Protein AF-A0A519EGW6-F1 (afdb_monomer)

Nearest PDB structures (foldseek):
  8dhu-assembly1_A  TM=3.996E-01  e=8.417E+00  Drosophila melanogaster
  7q4o-assembly1_A  TM=3.448E-01  e=5.625E+00  Homo sapiens
  5v7c-assembly1_B  TM=3.896E-01  e=9.310E+00  Homo sapiens

pLDDT: mean 94.99, std 7.6, range [57.69, 98.81]

Secondary structure (DSSP, 8-state):
--HHHHHHHHHHHH-HHHHHHHHHHHHTSSS--HHHHHHHHHHHHHHHHHTT--GGGTHHHHHHHHHHHHHS-HHHHHIIIIIIITTTTTT--HHHHHHHHHHS-HHHHHHHHHHHSS--

Foldseek 3Di:
DQQLVVVLVVCCVVPVVLLVQLVVQQVVPPDRDSLSSLLSSQVSVLVCLVVLNALVSCLVVLVVLVVCCVVDDPSSVCSCLPRHLCNHPPPPDCVSCVRVLVSGDVVSNVSNCVPVVDDD

Structure (mmCIF, N/CA/C/O backbone):
data_AF-A0A519EGW6-F1
#
_entry.id   AF-A0A519EGW6-F1
#
loop_
_atom_site.group_PDB
_atom_site.id
_atom_site.type_symbol
_atom_site.label_atom_id
_atom_site.label_alt_id
_atom_site.label_comp_id
_atom_site.label_asym_id
_atom_site.label_entity_id
_atom_site.label_seq_id
_atom_site.pdbx_PDB_ins_code
_atom_site.Cartn_x
_atom_site.Cartn_y
_atom_site.Cartn_z
_atom_site.occupancy
_atom_site.B_iso_or_equiv
_atom_site.auth_seq_id
_atom_site.auth_comp_id
_atom_site.auth_asym_id
_atom_site.auth_atom_id
_atom_site.pdbx_PDB_model_num
ATOM 1 N N . MET A 1 1 ? 19.220 -4.457 -13.951 1.00 59.41 1 MET A N 1
ATOM 2 C CA . MET A 1 1 ? 19.051 -4.516 -12.484 1.00 59.41 1 MET A CA 1
ATOM 3 C C . MET A 1 1 ? 17.555 -4.494 -12.265 1.00 59.41 1 MET A C 1
ATOM 5 O O . MET A 1 1 ? 16.927 -3.643 -12.873 1.00 59.41 1 MET A O 1
ATOM 9 N N . ASP A 1 2 ? 17.006 -5.465 -11.542 1.00 87.00 2 ASP A N 1
ATOM 10 C CA . ASP A 1 2 ? 15.557 -5.613 -11.338 1.00 87.00 2 ASP A CA 1
ATOM 11 C C . ASP A 1 2 ? 14.989 -4.356 -10.645 1.00 87.00 2 ASP A C 1
ATOM 13 O O . ASP A 1 2 ? 15.449 -3.976 -9.562 1.00 87.00 2 ASP A O 1
ATOM 17 N N . SER A 1 3 ? 14.058 -3.657 -11.298 1.00 93.06 3 SER A N 1
ATOM 18 C CA . SER A 1 3 ? 13.477 -2.404 -10.803 1.00 93.06 3 SER A CA 1
ATOM 19 C C . SER A 1 3 ? 12.609 -2.636 -9.563 1.00 93.06 3 SER A C 1
ATOM 21 O O . SER A 1 3 ? 12.624 -1.814 -8.640 1.00 93.06 3 SER A O 1
ATOM 23 N N . THR A 1 4 ? 11.969 -3.804 -9.454 1.00 94.00 4 THR A N 1
ATOM 24 C CA . THR A 1 4 ? 11.212 -4.210 -8.260 1.00 94.00 4 THR A CA 1
ATOM 25 C C . THR A 1 4 ? 12.132 -4.453 -7.064 1.00 94.00 4 THR A C 1
ATOM 27 O O . THR A 1 4 ? 11.787 -4.113 -5.930 1.00 94.00 4 THR A O 1
ATOM 30 N N . TYR A 1 5 ? 13.353 -4.942 -7.304 1.00 94.56 5 TYR A N 1
ATOM 31 C CA . TYR A 1 5 ? 14.374 -5.071 -6.264 1.00 94.56 5 TYR A CA 1
ATOM 32 C C . TYR A 1 5 ? 14.830 -3.700 -5.751 1.00 94.56 5 TYR A C 1
ATOM 34 O O . TYR A 1 5 ? 14.980 -3.497 -4.545 1.00 94.56 5 TYR A O 1
ATOM 42 N N . LEU A 1 6 ? 15.024 -2.726 -6.644 1.00 95.44 6 LEU A N 1
ATOM 43 C CA . LEU A 1 6 ? 15.369 -1.360 -6.242 1.00 95.44 6 LEU A CA 1
ATOM 44 C C . LEU A 1 6 ? 14.247 -0.701 -5.436 1.00 95.44 6 LEU A C 1
ATOM 46 O O . LEU A 1 6 ? 14.524 -0.066 -4.414 1.00 95.44 6 LEU A O 1
ATOM 50 N N . LEU A 1 7 ? 12.991 -0.886 -5.851 1.00 97.12 7 LEU A N 1
ATOM 51 C CA . LEU A 1 7 ? 11.832 -0.442 -5.081 1.00 97.12 7 LEU A CA 1
ATOM 52 C C . LEU A 1 7 ? 11.831 -1.078 -3.685 1.00 97.12 7 LEU A C 1
ATOM 54 O O . LEU A 1 7 ? 11.734 -0.364 -2.687 1.00 97.12 7 LEU A O 1
ATOM 58 N N . ASN A 1 8 ? 12.021 -2.397 -3.608 1.00 95.94 8 ASN A N 1
ATOM 59 C CA . ASN A 1 8 ? 12.090 -3.142 -2.353 1.00 95.94 8 ASN A CA 1
ATOM 60 C C . ASN A 1 8 ? 13.150 -2.566 -1.398 1.00 95.94 8 ASN A C 1
ATOM 62 O O . ASN A 1 8 ? 12.855 -2.273 -0.237 1.00 95.94 8 ASN A O 1
ATOM 66 N N . GLN A 1 9 ? 14.366 -2.329 -1.893 1.00 96.56 9 GLN A N 1
ATOM 67 C CA . GLN A 1 9 ? 15.450 -1.754 -1.095 1.00 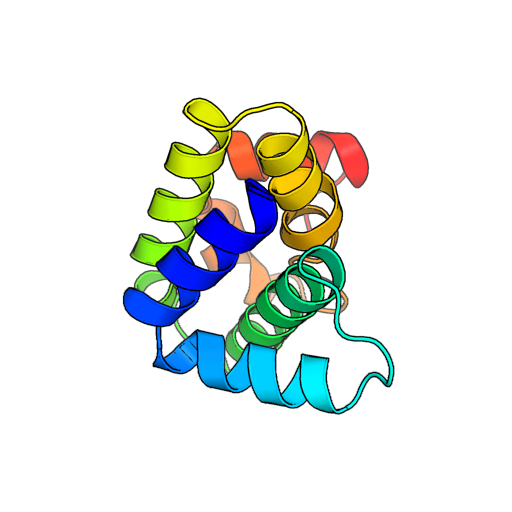96.56 9 GLN A CA 1
ATOM 68 C C . GLN A 1 9 ? 15.134 -0.334 -0.607 1.00 96.56 9 GLN A C 1
ATOM 70 O O . GLN A 1 9 ? 15.425 0.004 0.544 1.00 96.56 9 GLN A O 1
ATOM 75 N N . ARG A 1 10 ? 14.490 0.497 -1.437 1.00 97.94 10 ARG A N 1
ATOM 76 C CA . ARG A 1 10 ? 14.065 1.847 -1.032 1.00 97.94 10 ARG A CA 1
ATOM 77 C C . ARG A 1 10 ? 13.003 1.801 0.063 1.00 97.94 10 ARG A C 1
ATOM 79 O O . ARG A 1 10 ? 13.129 2.542 1.038 1.00 97.94 10 ARG A O 1
ATOM 86 N N . VAL A 1 11 ? 12.008 0.917 -0.048 1.00 98.12 11 VAL A N 1
ATOM 87 C CA . VAL A 1 11 ? 10.977 0.763 0.993 1.00 98.12 11 VAL A CA 1
ATOM 88 C C . VAL A 1 11 ? 11.608 0.306 2.308 1.00 98.12 11 VAL A C 1
ATOM 90 O O . VAL A 1 11 ? 11.346 0.910 3.347 1.00 98.12 11 VAL A O 1
ATOM 93 N N . ARG A 1 12 ? 12.506 -0.687 2.270 1.00 97.44 12 ARG A N 1
ATOM 94 C CA . ARG A 1 12 ? 13.242 -1.158 3.458 1.00 97.44 12 ARG A CA 1
ATOM 95 C C . ARG A 1 12 ? 14.022 -0.042 4.146 1.00 97.44 12 ARG A C 1
ATOM 97 O O . ARG A 1 12 ? 13.987 0.060 5.371 1.00 97.44 12 ARG A O 1
ATOM 104 N N . ALA A 1 13 ? 14.708 0.793 3.368 1.00 98.06 13 ALA A N 1
ATOM 105 C CA . ALA A 1 13 ? 15.515 1.888 3.895 1.00 98.06 13 ALA A CA 1
ATOM 106 C C . ALA A 1 13 ? 14.664 3.013 4.509 1.00 98.06 13 ALA A C 1
ATOM 108 O O . ALA A 1 13 ? 15.019 3.553 5.555 1.00 98.06 13 ALA A O 1
ATOM 109 N N . LEU A 1 14 ? 13.544 3.366 3.872 1.00 98.38 14 LEU A N 1
ATOM 110 C CA . LEU A 1 14 ? 12.697 4.488 4.290 1.00 98.38 14 LEU A CA 1
ATOM 111 C C . LEU A 1 14 ? 11.684 4.109 5.378 1.00 98.38 14 LEU A C 1
ATOM 113 O O . LEU A 1 14 ? 11.331 4.946 6.210 1.00 98.38 14 LEU A O 1
ATOM 117 N N . PHE A 1 15 ? 11.232 2.854 5.396 1.00 98.25 15 PHE A N 1
ATOM 118 C CA . PHE A 1 15 ? 10.156 2.372 6.264 1.00 98.25 15 PHE A CA 1
ATOM 119 C C . PHE A 1 15 ? 10.567 1.094 7.017 1.00 98.25 15 PHE A C 1
ATOM 121 O O . PHE A 1 15 ? 9.898 0.059 6.908 1.00 98.25 15 PHE A O 1
ATOM 128 N N . PRO A 1 16 ? 11.657 1.126 7.810 1.00 97.50 16 PRO A N 1
ATOM 129 C CA . PRO A 1 16 ? 12.252 -0.079 8.391 1.00 97.50 16 PRO A CA 1
ATOM 130 C C . PRO A 1 16 ? 11.316 -0.821 9.354 1.00 97.50 16 PRO A C 1
ATOM 132 O O . PRO A 1 16 ? 11.354 -2.046 9.428 1.00 97.50 16 PRO A O 1
ATOM 135 N N . GLN A 1 17 ? 10.442 -0.106 10.072 1.00 96.25 17 GLN A N 1
ATOM 136 C CA . GLN A 1 17 ? 9.547 -0.713 11.065 1.00 96.25 17 GLN A CA 1
ATOM 137 C C . GLN A 1 17 ? 8.523 -1.663 10.427 1.00 96.25 17 GLN A C 1
ATOM 139 O O . GLN A 1 17 ? 8.424 -2.821 10.830 1.00 96.25 17 GLN A O 1
ATOM 144 N N . ILE A 1 18 ? 7.794 -1.200 9.406 1.00 97.62 18 ILE A N 1
ATOM 145 C CA . ILE A 1 18 ? 6.812 -2.033 8.697 1.00 97.62 18 ILE A CA 1
ATOM 146 C C . ILE A 1 18 ? 7.498 -3.054 7.782 1.00 97.62 18 ILE A C 1
ATOM 148 O O . ILE A 1 18 ? 7.037 -4.189 7.669 1.00 97.62 18 ILE A O 1
ATOM 152 N N . SER A 1 19 ? 8.663 -2.703 7.226 1.00 97.44 19 SER A N 1
ATOM 153 C CA . SER A 1 19 ? 9.485 -3.623 6.432 1.00 97.44 19 SER A CA 1
ATOM 154 C C . SER A 1 19 ? 9.935 -4.833 7.245 1.00 97.44 19 SER A C 1
ATOM 156 O O . SER A 1 19 ? 9.877 -5.950 6.747 1.00 97.44 19 SER A O 1
ATOM 158 N N . ALA A 1 20 ? 10.279 -4.654 8.524 1.00 96.19 20 ALA A N 1
ATOM 159 C CA . ALA A 1 20 ? 10.602 -5.775 9.403 1.00 96.19 20 ALA A CA 1
ATOM 160 C C . ALA A 1 20 ? 9.410 -6.732 9.603 1.00 96.19 20 ALA A C 1
ATOM 162 O O . ALA A 1 20 ? 9.605 -7.931 9.804 1.00 96.19 20 ALA A O 1
ATOM 163 N N . SER A 1 21 ? 8.172 -6.230 9.565 1.00 95.50 21 SER A N 1
ATOM 164 C CA . SER A 1 21 ? 6.969 -7.073 9.599 1.00 95.50 21 SER A CA 1
ATOM 165 C C . SER A 1 21 ? 6.767 -7.829 8.287 1.00 95.50 21 SER A C 1
ATOM 167 O O . SER A 1 21 ? 6.515 -9.035 8.330 1.00 95.50 21 SER A O 1
ATOM 169 N N . ALA A 1 22 ? 6.959 -7.162 7.146 1.00 95.50 22 ALA A N 1
ATOM 170 C CA . ALA A 1 22 ? 6.938 -7.799 5.829 1.00 95.50 22 ALA A CA 1
ATOM 171 C C . ALA A 1 22 ? 8.023 -8.884 5.704 1.00 95.50 22 ALA A C 1
ATOM 173 O O . ALA A 1 22 ? 7.750 -9.984 5.236 1.00 95.50 22 ALA A O 1
ATOM 174 N N . ASP A 1 23 ? 9.226 -8.628 6.225 1.00 93.38 23 ASP A N 1
ATOM 175 C CA . ASP A 1 23 ? 10.345 -9.575 6.243 1.00 93.38 23 ASP A CA 1
ATOM 176 C C . ASP A 1 23 ? 10.025 -10.861 6.988 1.00 93.38 23 ASP A C 1
ATOM 178 O O . ASP A 1 23 ? 10.328 -11.948 6.503 1.00 93.38 23 ASP A O 1
ATOM 182 N N . ARG A 1 24 ? 9.387 -10.760 8.159 1.00 90.94 24 ARG A N 1
ATOM 183 C CA . ARG A 1 24 ? 8.982 -11.946 8.925 1.00 90.94 24 ARG A CA 1
ATOM 184 C C . ARG A 1 24 ? 7.965 -12.792 8.161 1.00 90.94 24 ARG A C 1
ATOM 186 O O . ARG A 1 24 ? 8.066 -14.013 8.197 1.00 90.94 24 ARG A O 1
ATOM 193 N N . CYS A 1 25 ? 7.022 -12.152 7.470 1.00 88.44 25 CYS A N 1
ATOM 194 C CA . CYS A 1 25 ? 6.070 -12.840 6.599 1.00 88.44 25 CYS A CA 1
ATOM 195 C C . CYS A 1 25 ? 6.776 -13.498 5.404 1.00 88.44 25 CYS A C 1
ATOM 197 O O . CYS A 1 25 ? 6.549 -14.674 5.131 1.00 88.44 25 CYS A O 1
ATOM 199 N N . ASN A 1 26 ? 7.671 -12.773 4.729 1.00 83.88 26 ASN A N 1
ATOM 200 C CA . ASN A 1 26 ? 8.319 -13.247 3.510 1.00 83.88 26 ASN A CA 1
ATOM 201 C C . ASN A 1 26 ? 9.307 -14.385 3.790 1.00 83.88 26 ASN A C 1
ATOM 203 O O . ASN A 1 26 ? 9.299 -15.378 3.079 1.00 83.88 26 ASN A O 1
ATOM 207 N N . ASN A 1 27 ? 10.095 -14.296 4.868 1.00 80.44 27 ASN A N 1
ATOM 208 C CA .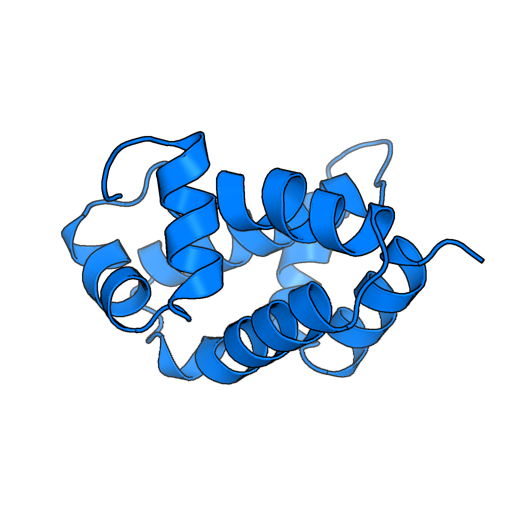 ASN A 1 27 ? 11.043 -15.344 5.270 1.00 80.44 27 ASN A CA 1
ATOM 209 C C . ASN A 1 27 ? 10.358 -16.654 5.688 1.00 80.44 27 ASN A C 1
ATOM 211 O O . ASN A 1 27 ? 10.993 -17.707 5.689 1.00 80.44 27 ASN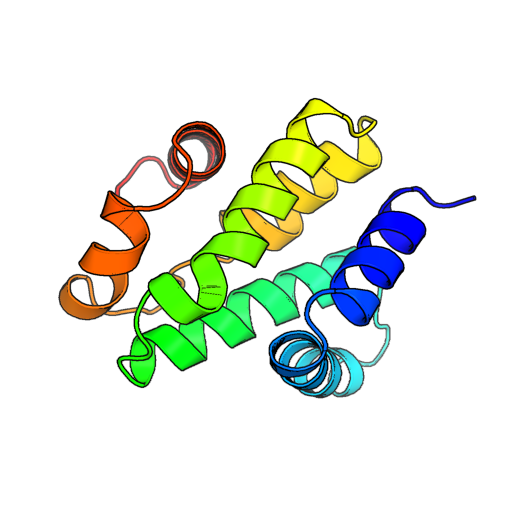 A O 1
ATOM 215 N N . ALA A 1 28 ? 9.077 -16.604 6.063 1.00 74.81 28 ALA A N 1
ATOM 216 C CA . ALA A 1 28 ? 8.290 -17.805 6.321 1.00 74.81 28 ALA A CA 1
ATOM 217 C C . ALA A 1 28 ? 7.871 -18.522 5.022 1.00 74.81 28 ALA A C 1
ATOM 219 O O . ALA A 1 28 ? 7.503 -19.696 5.069 1.00 74.8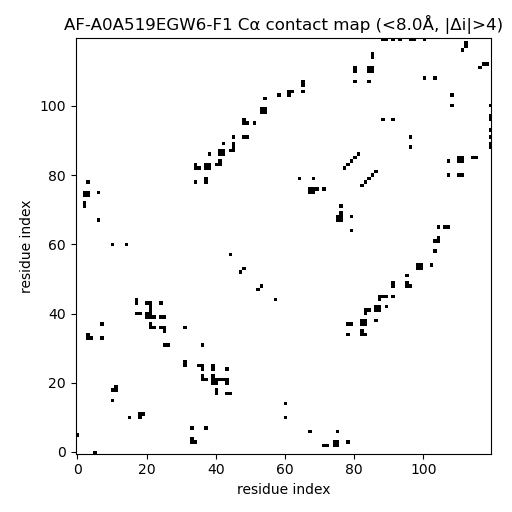1 28 ALA A O 1
ATOM 220 N N . LYS A 1 29 ? 7.939 -17.845 3.869 1.00 74.75 29 LYS A N 1
ATOM 221 C CA . LYS A 1 29 ? 7.651 -18.406 2.548 1.00 74.75 29 LYS A CA 1
ATOM 222 C C . LYS A 1 29 ? 8.981 -18.808 1.881 1.00 74.75 29 LYS A C 1
ATOM 224 O O . LYS A 1 29 ? 9.923 -18.028 1.828 1.00 74.75 29 LYS A O 1
ATOM 229 N N . TRP A 1 30 ? 9.086 -20.051 1.408 1.00 57.69 30 TRP A N 1
ATOM 230 C CA . TRP A 1 30 ? 10.362 -20.695 1.040 1.00 57.69 30 TRP A CA 1
ATOM 231 C C . TRP A 1 30 ? 11.132 -20.086 -0.152 1.00 57.69 30 TRP A C 1
ATOM 233 O O . TRP A 1 30 ? 12.305 -20.409 -0.314 1.00 57.69 30 TRP A O 1
ATOM 243 N N . GLU A 1 31 ? 10.540 -19.186 -0.943 1.00 60.72 31 GLU A N 1
ATOM 244 C CA . GLU A 1 31 ? 11.180 -18.573 -2.121 1.00 60.72 31 GLU A CA 1
ATOM 245 C C . GLU A 1 31 ? 10.766 -17.096 -2.263 1.00 60.72 31 GLU A C 1
ATOM 247 O O . GLU A 1 31 ? 9.986 -16.721 -3.136 1.00 60.72 31 GLU A O 1
ATOM 252 N N . GLY A 1 32 ? 11.237 -16.246 -1.346 1.00 65.50 32 GLY A N 1
ATOM 253 C CA . GLY A 1 32 ? 10.853 -14.834 -1.269 1.00 65.50 32 GLY A CA 1
ATOM 254 C C . GLY A 1 32 ? 11.267 -14.002 -2.487 1.00 65.50 32 GLY A C 1
ATOM 255 O O . GLY A 1 32 ? 12.367 -13.454 -2.510 1.00 65.50 32 GLY A O 1
ATOM 256 N N . THR A 1 33 ? 10.373 -13.858 -3.465 1.00 84.94 33 THR A N 1
ATOM 257 C CA . THR A 1 33 ? 10.497 -12.875 -4.554 1.00 84.94 33 THR A CA 1
ATOM 258 C C . THR A 1 33 ? 10.164 -11.462 -4.058 1.00 84.94 33 THR A C 1
ATOM 260 O O . THR A 1 33 ? 9.579 -11.288 -2.985 1.00 84.94 33 THR A O 1
ATOM 263 N N . ASN A 1 34 ? 10.512 -10.426 -4.832 1.00 88.00 34 ASN A N 1
ATOM 264 C CA . ASN A 1 34 ? 10.125 -9.051 -4.491 1.00 88.00 34 ASN A CA 1
ATOM 265 C C . ASN A 1 34 ? 8.600 -8.900 -4.458 1.00 88.00 34 ASN A C 1
ATOM 267 O O . ASN A 1 34 ? 8.078 -8.343 -3.497 1.00 88.00 34 ASN A O 1
ATOM 271 N N . SER A 1 35 ? 7.889 -9.463 -5.440 1.00 91.31 35 SER A N 1
ATOM 272 C CA . SER A 1 35 ? 6.421 -9.511 -5.467 1.00 91.31 35 SER A CA 1
ATOM 273 C C . SER A 1 35 ? 5.855 -10.111 -4.181 1.00 91.31 35 SER A C 1
ATOM 275 O O . SER A 1 35 ? 5.053 -9.479 -3.497 1.00 91.31 35 SER A O 1
ATOM 277 N N . LEU A 1 36 ? 6.372 -11.271 -3.761 1.00 93.06 36 LEU A N 1
ATOM 278 C CA . LEU A 1 36 ? 5.921 -11.930 -2.536 1.00 93.06 36 LEU A CA 1
ATOM 279 C C . LEU A 1 36 ? 6.161 -11.079 -1.284 1.00 93.06 36 LEU A C 1
ATOM 281 O O . LEU A 1 36 ? 5.359 -11.077 -0.346 1.00 93.06 36 LEU A O 1
ATOM 285 N N . TRP A 1 37 ? 7.259 -10.328 -1.274 1.00 95.88 37 TRP A N 1
ATOM 286 C CA . TRP A 1 37 ? 7.541 -9.391 -0.202 1.00 95.88 37 TRP A CA 1
ATOM 287 C C . TRP A 1 37 ? 6.540 -8.228 -0.168 1.00 95.88 37 TRP A C 1
ATOM 289 O O . TRP A 1 37 ? 6.133 -7.824 0.922 1.00 95.88 37 TRP A O 1
ATOM 299 N N . PHE A 1 38 ? 6.103 -7.706 -1.318 1.00 97.50 38 PHE A N 1
ATOM 300 C CA . PHE A 1 38 ? 5.085 -6.650 -1.381 1.00 97.50 38 PHE A CA 1
ATOM 301 C C . PHE A 1 38 ? 3.698 -7.137 -0.945 1.00 97.50 38 PHE A C 1
ATOM 303 O O . PHE A 1 38 ? 3.008 -6.403 -0.234 1.00 97.50 38 PHE A O 1
ATOM 310 N N . GLU A 1 39 ? 3.343 -8.394 -1.222 1.00 96.56 39 GLU A N 1
ATOM 311 C CA . GLU A 1 39 ? 2.148 -9.012 -0.623 1.00 96.56 39 GLU A CA 1
ATOM 312 C C . GLU A 1 39 ? 2.267 -9.044 0.903 1.00 96.56 39 GLU A C 1
ATOM 314 O O . GLU A 1 39 ? 1.350 -8.669 1.634 1.00 96.56 39 GLU A O 1
ATOM 319 N N . CYS A 1 40 ? 3.431 -9.455 1.408 1.00 96.75 40 CYS A N 1
ATOM 320 C CA . CYS A 1 40 ? 3.713 -9.467 2.837 1.00 96.75 40 CYS A CA 1
ATOM 321 C C . CYS A 1 40 ? 3.696 -8.062 3.459 1.00 96.75 40 CYS A C 1
ATOM 323 O O . CYS A 1 40 ? 3.303 -7.912 4.618 1.00 96.75 40 CYS A O 1
ATOM 325 N N . LEU A 1 41 ? 4.078 -7.025 2.709 1.00 98.25 41 LEU A N 1
ATOM 326 C CA . LEU A 1 41 ? 3.943 -5.636 3.136 1.00 98.25 41 LEU A CA 1
ATOM 327 C C . LEU A 1 41 ? 2.469 -5.239 3.265 1.00 98.25 41 LEU A C 1
ATOM 329 O O . LEU A 1 41 ? 2.090 -4.686 4.298 1.00 98.25 41 LEU A O 1
ATOM 333 N N . ALA A 1 42 ? 1.631 -5.566 2.279 1.00 98.38 42 ALA A N 1
ATOM 334 C CA . ALA A 1 42 ? 0.190 -5.329 2.355 1.00 98.38 42 ALA A CA 1
ATOM 335 C C . ALA A 1 42 ? -0.435 -6.062 3.554 1.00 98.38 42 ALA A C 1
ATOM 337 O O . ALA A 1 42 ? -1.167 -5.462 4.342 1.00 98.38 42 ALA A O 1
ATOM 338 N N . GLN A 1 43 ? -0.057 -7.323 3.781 1.00 97.56 43 GLN A N 1
ATOM 339 C CA . GLN A 1 43 ? -0.501 -8.104 4.940 1.00 97.56 43 GLN A CA 1
ATOM 340 C C . GLN A 1 43 ? -0.059 -7.496 6.276 1.00 97.56 43 GLN A C 1
ATOM 342 O O . GLN A 1 43 ? -0.822 -7.511 7.244 1.00 97.56 43 GLN A O 1
ATOM 347 N N . ALA A 1 44 ? 1.153 -6.942 6.346 1.00 97.81 44 ALA A N 1
ATOM 348 C CA . ALA A 1 44 ? 1.625 -6.259 7.543 1.00 97.81 44 ALA A CA 1
ATOM 349 C C . ALA A 1 44 ? 0.767 -5.023 7.859 1.00 97.81 44 ALA A C 1
ATOM 351 O O . ALA A 1 44 ? 0.375 -4.840 9.011 1.00 97.81 44 ALA A O 1
ATOM 352 N N . ILE A 1 45 ? 0.409 -4.230 6.843 1.00 98.38 45 ILE A N 1
ATOM 353 C CA . ILE A 1 45 ? -0.489 -3.078 7.013 1.00 98.38 45 ILE A CA 1
ATOM 354 C C . ILE A 1 45 ? -1.894 -3.550 7.406 1.00 98.38 45 ILE A C 1
ATOM 356 O O . ILE A 1 45 ? -2.474 -3.006 8.340 1.00 98.38 45 ILE A O 1
ATOM 360 N N . ASN A 1 46 ? -2.428 -4.596 6.770 1.00 98.31 46 ASN A N 1
ATOM 361 C CA . ASN A 1 46 ? -3.726 -5.180 7.127 1.00 98.31 46 ASN A CA 1
ATOM 362 C C . ASN A 1 46 ? -3.759 -5.596 8.608 1.00 98.31 46 ASN A C 1
ATOM 364 O O . ASN A 1 46 ? -4.707 -5.280 9.327 1.00 98.31 46 ASN A O 1
ATOM 368 N N . ALA A 1 47 ? -2.696 -6.235 9.104 1.00 97.25 47 ALA A N 1
ATOM 369 C CA . ALA A 1 47 ? -2.579 -6.596 10.515 1.00 97.25 47 ALA A CA 1
ATOM 370 C C . ALA A 1 47 ? -2.552 -5.367 11.443 1.00 97.25 47 ALA A C 1
ATOM 372 O O . ALA A 1 47 ? -3.091 -5.421 12.549 1.00 97.25 47 ALA A O 1
ATOM 373 N N . ASP A 1 48 ? -1.957 -4.262 11.002 1.00 97.75 48 ASP A N 1
ATOM 374 C CA . ASP A 1 48 ? -1.954 -2.999 11.740 1.00 97.75 48 ASP A CA 1
ATOM 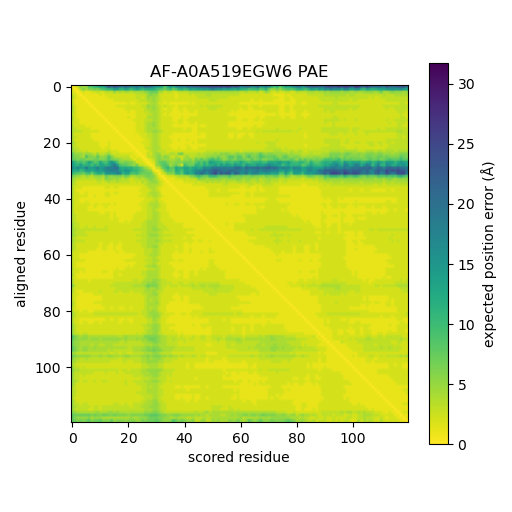375 C C . ASP A 1 48 ? -3.337 -2.325 11.729 1.00 97.75 48 ASP A C 1
ATOM 377 O O . ASP A 1 48 ? -3.771 -1.826 12.770 1.00 97.75 48 ASP A O 1
ATOM 381 N N . MET A 1 49 ? -4.107 -2.432 10.639 1.00 98.00 49 MET A N 1
ATOM 382 C CA . MET A 1 49 ? -5.522 -2.025 10.618 1.00 98.00 49 MET A CA 1
ATOM 383 C C . MET A 1 49 ? -6.350 -2.822 11.635 1.00 98.00 49 MET A C 1
ATOM 385 O O . MET A 1 49 ? -7.143 -2.242 12.374 1.00 98.00 49 MET A O 1
ATOM 389 N N . VAL A 1 50 ? -6.142 -4.144 11.743 1.00 97.38 50 VAL A N 1
ATOM 390 C CA . VAL A 1 50 ? -6.811 -4.976 12.769 1.00 97.38 50 VAL A CA 1
ATOM 391 C C . VAL A 1 50 ? -6.501 -4.484 14.184 1.00 97.38 50 VAL A C 1
ATOM 393 O O . VAL A 1 50 ? -7.357 -4.584 15.063 1.00 97.38 50 VAL A O 1
ATOM 396 N N . ARG A 1 51 ? -5.307 -3.933 14.413 1.00 97.12 51 ARG A N 1
ATOM 397 C CA . ARG A 1 51 ? -4.864 -3.389 15.707 1.00 97.12 51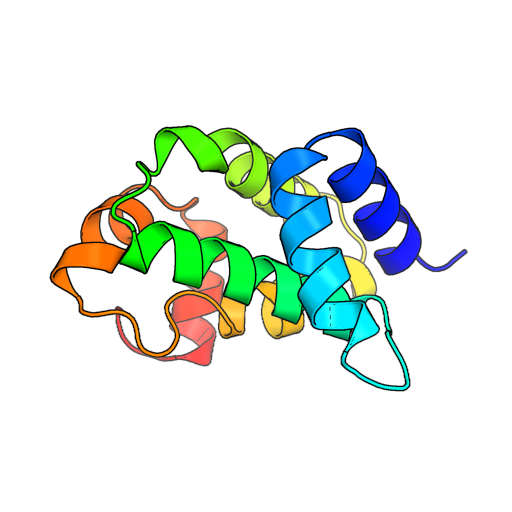 ARG A CA 1
ATOM 398 C C . ARG A 1 51 ? -5.236 -1.919 15.917 1.00 97.12 51 ARG A C 1
ATOM 400 O O . ARG A 1 51 ? -4.753 -1.318 16.871 1.00 97.12 51 ARG A O 1
ATOM 407 N N . ASP A 1 52 ? -6.064 -1.351 15.041 1.00 97.19 52 ASP A N 1
ATOM 408 C CA . ASP A 1 52 ? -6.490 0.050 15.081 1.00 97.19 52 ASP A CA 1
ATOM 409 C C . ASP A 1 52 ? -5.306 1.041 15.018 1.00 97.19 52 ASP A C 1
ATOM 411 O O . ASP A 1 52 ? -5.372 2.158 15.538 1.00 97.19 52 ASP A O 1
ATOM 415 N N . VAL A 1 53 ? -4.206 0.651 14.356 1.00 98.06 53 VAL A N 1
ATOM 416 C CA . VAL A 1 53 ? -3.087 1.561 14.075 1.00 98.06 53 VAL A CA 1
ATOM 417 C C . VAL A 1 53 ? -3.584 2.652 13.123 1.00 98.06 53 VAL A C 1
ATOM 419 O O . VAL A 1 53 ? -4.140 2.331 12.069 1.00 98.06 53 VAL A O 1
ATOM 422 N N . PRO A 1 54 ? -3.389 3.945 13.434 1.00 97.75 54 PRO A N 1
ATOM 423 C CA . PRO A 1 54 ? -3.939 5.023 12.624 1.00 97.75 54 PRO A CA 1
ATOM 424 C C . PRO A 1 54 ? -3.253 5.120 11.256 1.00 97.75 54 PRO A C 1
ATOM 426 O O . PRO A 1 54 ? -2.037 4.964 11.147 1.00 97.75 54 PRO A O 1
ATOM 429 N N . TYR A 1 55 ? -4.016 5.502 10.224 1.00 98.00 55 TYR A N 1
ATOM 430 C CA . TYR A 1 55 ? -3.500 5.717 8.863 1.00 98.00 55 TYR A CA 1
ATOM 431 C C . TYR A 1 55 ? -2.277 6.645 8.819 1.00 98.00 55 TYR A C 1
ATOM 433 O O . TYR A 1 55 ? -1.372 6.449 8.012 1.00 98.00 55 TYR A O 1
ATOM 441 N N . SER A 1 56 ? -2.204 7.640 9.712 1.00 98.06 56 SER A N 1
ATOM 442 C CA . SER A 1 56 ? -1.061 8.558 9.805 1.00 98.06 56 SER A CA 1
ATOM 443 C C . SER A 1 56 ? 0.286 7.847 9.975 1.00 98.06 56 SER A C 1
ATOM 445 O O . SER A 1 56 ? 1.296 8.395 9.544 1.00 98.06 56 SER A O 1
ATOM 447 N N . THR A 1 57 ? 0.308 6.639 10.546 1.00 98.19 57 THR A N 1
ATOM 448 C CA . THR A 1 57 ? 1.515 5.807 10.676 1.00 98.19 57 THR A CA 1
ATOM 449 C C . THR A 1 57 ? 2.040 5.332 9.319 1.00 98.19 57 THR A C 1
ATOM 451 O O . THR A 1 57 ? 3.251 5.267 9.123 1.00 98.19 57 THR A O 1
ATOM 454 N N . HIS A 1 58 ? 1.150 5.049 8.361 1.00 98.50 58 HIS A N 1
ATOM 455 C CA . HIS A 1 58 ? 1.507 4.513 7.039 1.00 98.50 58 HIS A CA 1
ATOM 456 C C . HIS A 1 58 ? 1.341 5.524 5.903 1.00 98.50 58 HIS A C 1
ATOM 458 O O . HIS A 1 58 ? 1.718 5.223 4.775 1.00 98.50 58 HIS A O 1
ATOM 464 N N . ARG A 1 59 ? 0.829 6.732 6.178 1.00 98.44 59 ARG A N 1
ATOM 465 C CA . ARG A 1 59 ? 0.585 7.773 5.166 1.00 98.44 59 ARG A CA 1
ATOM 466 C C . ARG A 1 59 ? 1.780 7.972 4.231 1.00 98.44 59 ARG A C 1
ATOM 468 O O . ARG A 1 59 ? 1.619 7.882 3.023 1.00 98.44 59 ARG A O 1
ATOM 475 N N . ARG A 1 60 ? 2.980 8.165 4.792 1.00 98.56 60 ARG A N 1
ATOM 476 C CA . ARG A 1 60 ? 4.199 8.399 3.998 1.00 98.56 60 ARG A CA 1
ATOM 477 C C . ARG A 1 60 ? 4.597 7.204 3.131 1.00 98.56 60 ARG A C 1
ATOM 479 O O . ARG A 1 60 ? 5.207 7.403 2.090 1.00 98.56 60 ARG A O 1
ATOM 486 N N . LEU A 1 61 ? 4.277 5.979 3.557 1.00 98.69 61 LEU A N 1
ATOM 487 C CA . LEU A 1 61 ? 4.492 4.787 2.738 1.00 98.69 61 LEU A CA 1
ATOM 488 C C . LEU A 1 61 ? 3.521 4.780 1.555 1.00 98.69 61 LEU A C 1
ATOM 490 O O . LEU A 1 61 ? 3.954 4.560 0.435 1.00 98.69 61 LEU A O 1
ATOM 494 N N . PHE A 1 62 ? 2.235 5.057 1.779 1.00 98.81 62 PHE A N 1
ATOM 495 C CA . PHE A 1 62 ? 1.262 5.122 0.687 1.00 98.81 62 PHE A CA 1
ATOM 496 C C . PHE A 1 62 ? 1.566 6.246 -0.309 1.00 98.81 62 PHE A C 1
ATOM 498 O O . PHE A 1 62 ? 1.484 6.010 -1.508 1.00 98.81 62 PHE A O 1
ATOM 505 N N . GLU A 1 63 ? 1.969 7.426 0.167 1.00 98.75 63 GLU A N 1
ATOM 506 C CA . GLU A 1 63 ? 2.442 8.529 -0.687 1.00 98.75 63 GLU A CA 1
ATOM 507 C C . GLU A 1 63 ? 3.658 8.097 -1.521 1.00 98.75 63 GLU A C 1
ATOM 509 O O . GLU A 1 63 ? 3.666 8.271 -2.734 1.00 98.75 63 GLU A O 1
ATOM 514 N N . PHE A 1 64 ? 4.638 7.435 -0.898 1.00 98.81 64 PHE A N 1
ATOM 515 C CA . PHE A 1 64 ? 5.799 6.899 -1.608 1.00 98.81 64 PHE A CA 1
ATOM 516 C C . PHE A 1 64 ? 5.419 5.856 -2.669 1.00 98.81 64 PHE A C 1
ATOM 518 O O . PHE A 1 64 ? 5.989 5.859 -3.756 1.00 98.81 64 PHE A O 1
ATOM 525 N N . MET A 1 65 ? 4.477 4.956 -2.373 1.00 98.69 65 MET A N 1
ATOM 526 C CA . MET A 1 65 ? 4.028 3.940 -3.332 1.00 98.69 65 MET A CA 1
ATOM 527 C C . MET A 1 65 ? 3.247 4.566 -4.497 1.00 98.69 65 MET A C 1
ATOM 529 O O . MET A 1 65 ? 3.400 4.121 -5.630 1.00 98.69 65 MET A O 1
ATOM 533 N N . ASP A 1 66 ? 2.454 5.613 -4.247 1.00 98.69 66 ASP A N 1
ATOM 534 C CA . ASP A 1 66 ? 1.763 6.371 -5.301 1.00 98.69 66 ASP A CA 1
ATOM 535 C C . ASP A 1 66 ? 2.761 7.068 -6.239 1.00 98.69 66 ASP A C 1
ATOM 537 O O . ASP A 1 66 ? 2.659 6.947 -7.460 1.00 98.69 66 ASP A O 1
ATOM 541 N N . GLU A 1 67 ? 3.781 7.726 -5.680 1.00 98.62 67 GLU A N 1
ATOM 542 C CA . GLU A 1 67 ? 4.870 8.335 -6.455 1.00 98.62 67 GLU A CA 1
ATOM 543 C C . GLU A 1 67 ? 5.660 7.280 -7.243 1.00 98.62 67 GLU A C 1
ATOM 545 O O . GLU A 1 67 ? 5.880 7.434 -8.445 1.00 98.62 67 GLU A O 1
ATOM 550 N N . ALA A 1 68 ? 6.023 6.166 -6.601 1.00 98.44 68 ALA A N 1
ATOM 551 C CA . ALA A 1 68 ? 6.751 5.074 -7.242 1.00 98.44 68 ALA A CA 1
ATOM 552 C C . ALA A 1 68 ? 5.964 4.433 -8.393 1.00 98.44 68 ALA A C 1
ATOM 554 O O . ALA A 1 68 ? 6.566 4.045 -9.390 1.00 98.44 68 ALA A O 1
ATOM 555 N N . TYR A 1 69 ? 4.635 4.355 -8.295 1.00 98.50 69 TYR A N 1
ATOM 556 C CA . TYR A 1 69 ? 3.788 3.883 -9.390 1.00 98.50 69 TYR A CA 1
ATOM 557 C C . TYR A 1 69 ? 3.817 4.839 -10.592 1.00 98.50 69 TYR A C 1
ATOM 559 O O . TYR A 1 69 ? 3.822 4.402 -11.743 1.00 98.50 69 TYR A O 1
ATOM 567 N N . VAL A 1 70 ? 3.843 6.152 -10.347 1.00 98.06 70 VAL A N 1
ATOM 568 C CA . VAL A 1 70 ? 3.897 7.162 -11.417 1.00 98.06 70 VAL A CA 1
ATOM 569 C C . VAL A 1 70 ? 5.261 7.174 -12.111 1.00 98.06 70 VAL A C 1
ATOM 571 O O . VAL A 1 70 ? 5.320 7.270 -13.336 1.00 98.06 70 VAL A O 1
ATOM 574 N N . GLU A 1 71 ? 6.345 7.089 -11.343 1.00 97.62 71 GLU A N 1
ATOM 575 C CA . GLU A 1 71 ? 7.719 7.178 -11.856 1.00 97.62 71 GLU A CA 1
ATOM 576 C C . GLU A 1 71 ? 8.272 5.842 -12.371 1.00 97.62 71 GLU A C 1
ATOM 578 O O . GLU A 1 71 ? 9.232 5.825 -13.143 1.00 97.62 71 GLU A O 1
ATOM 583 N N . GLY A 1 72 ? 7.696 4.730 -11.917 1.00 96.81 72 GLY A N 1
ATOM 584 C CA . GLY A 1 72 ? 8.165 3.380 -12.192 1.00 96.81 72 GLY A CA 1
ATOM 585 C C . GLY A 1 72 ? 8.003 2.936 -13.644 1.00 96.81 72 GLY A C 1
ATOM 586 O O . GLY A 1 72 ? 7.173 3.443 -14.407 1.00 96.81 72 GLY A O 1
ATOM 587 N N . ASP A 1 73 ? 8.799 1.936 -14.015 1.00 97.75 73 ASP A N 1
ATOM 588 C CA . ASP A 1 73 ? 8.594 1.162 -15.236 1.00 97.75 73 ASP A CA 1
ATOM 589 C C . ASP A 1 73 ? 7.415 0.182 -15.086 1.00 97.75 73 ASP A C 1
ATOM 591 O O . ASP A 1 73 ? 6.683 0.204 -14.096 1.00 97.75 73 ASP A O 1
ATOM 595 N N . GLU A 1 74 ? 7.174 -0.624 -16.121 1.00 97.31 74 GLU A N 1
ATOM 596 C CA . GLU A 1 74 ? 6.090 -1.613 -16.142 1.00 97.31 74 GLU A CA 1
ATOM 597 C C . GLU A 1 74 ? 6.207 -2.602 -14.978 1.00 97.31 74 GLU A C 1
ATOM 599 O O . GLU A 1 74 ? 5.261 -2.724 -14.209 1.00 97.31 74 GLU A O 1
ATOM 604 N N . ASP A 1 75 ? 7.394 -3.169 -14.749 1.00 96.75 75 ASP A N 1
ATOM 605 C CA . ASP A 1 75 ? 7.641 -4.107 -13.650 1.00 96.75 75 ASP A CA 1
ATOM 606 C C . ASP A 1 75 ? 7.307 -3.498 -12.272 1.00 96.75 75 ASP A C 1
ATOM 608 O O . ASP A 1 75 ? 6.694 -4.149 -11.423 1.00 96.75 75 ASP A O 1
ATOM 612 N N . VAL A 1 76 ? 7.681 -2.234 -12.028 1.00 97.81 76 VAL A N 1
ATOM 613 C CA . VAL A 1 76 ? 7.328 -1.526 -10.784 1.00 97.81 76 VAL A CA 1
ATOM 614 C C . VAL A 1 76 ? 5.824 -1.297 -10.674 1.00 97.81 76 VAL A C 1
ATOM 616 O O . VAL A 1 76 ? 5.262 -1.524 -9.600 1.00 97.81 76 VAL A O 1
ATOM 619 N N . ARG A 1 77 ? 5.169 -0.849 -11.749 1.00 98.44 77 ARG A N 1
ATOM 620 C CA . ARG A 1 77 ? 3.718 -0.612 -11.744 1.00 98.44 77 ARG A CA 1
ATOM 621 C C . ARG A 1 77 ? 2.948 -1.896 -11.478 1.00 98.44 77 ARG A C 1
ATOM 623 O O . ARG A 1 77 ? 2.113 -1.903 -10.577 1.00 98.44 77 ARG A O 1
ATOM 630 N N . ASP A 1 78 ? 3.296 -2.968 -12.177 1.00 97.75 78 ASP A N 1
ATOM 631 C CA . ASP A 1 78 ? 2.669 -4.279 -12.036 1.00 97.75 78 ASP A CA 1
ATOM 632 C C . ASP A 1 78 ? 2.886 -4.843 -10.633 1.00 97.75 78 ASP A C 1
ATOM 634 O O . ASP A 1 78 ? 1.970 -5.405 -10.034 1.00 97.75 78 ASP A O 1
ATOM 638 N N . CYS A 1 79 ? 4.076 -4.652 -10.059 1.00 97.50 79 CYS A N 1
ATOM 639 C CA . CYS A 1 79 ? 4.366 -5.067 -8.691 1.00 97.50 79 CYS A CA 1
ATOM 640 C C . CYS A 1 79 ? 3.525 -4.294 -7.661 1.00 97.50 79 CYS A C 1
ATOM 642 O O . CYS A 1 79 ? 2.981 -4.892 -6.729 1.00 97.50 79 CYS A O 1
ATOM 644 N N . ILE A 1 80 ? 3.387 -2.975 -7.819 1.00 98.44 80 ILE A N 1
ATOM 645 C CA . ILE A 1 80 ? 2.567 -2.152 -6.921 1.00 98.44 80 ILE A CA 1
ATOM 646 C C . ILE A 1 80 ? 1.085 -2.511 -7.054 1.00 98.44 80 ILE A C 1
ATOM 648 O O . ILE A 1 80 ? 0.411 -2.624 -6.034 1.00 98.44 80 ILE A O 1
ATOM 652 N N . ASP A 1 81 ? 0.584 -2.703 -8.269 1.00 98.38 81 ASP A N 1
ATOM 653 C CA . ASP A 1 81 ? -0.813 -3.059 -8.510 1.00 98.38 81 ASP A CA 1
ATOM 654 C C . ASP A 1 81 ? -1.123 -4.459 -7.955 1.00 98.38 81 ASP A C 1
ATOM 656 O O . ASP A 1 81 ? -1.765 -4.604 -6.910 1.00 98.38 81 ASP A O 1
ATOM 660 N N . SER A 1 82 ? -0.527 -5.487 -8.563 1.00 96.88 82 SER A N 1
ATOM 661 C CA . SER A 1 82 ? -0.867 -6.889 -8.295 1.00 96.88 82 SER A CA 1
ATOM 662 C C . SER A 1 82 ? -0.367 -7.409 -6.949 1.00 96.88 82 SER A C 1
ATOM 664 O O . SER A 1 82 ? -1.050 -8.157 -6.252 1.00 96.88 82 SER A O 1
ATOM 666 N N . SER A 1 83 ? 0.845 -7.029 -6.539 1.00 97.12 83 SER A N 1
ATOM 667 C CA . SER A 1 83 ? 1.461 -7.615 -5.343 1.00 97.12 83 SER A CA 1
ATOM 668 C C . SER A 1 83 ? 1.180 -6.797 -4.089 1.00 97.12 83 SER A C 1
ATOM 670 O O . SER A 1 83 ? 1.082 -7.360 -3.004 1.00 97.12 83 SER A O 1
ATOM 672 N N . PHE A 1 84 ? 1.019 -5.477 -4.206 1.00 98.44 84 PHE A N 1
ATOM 673 C CA . PHE A 1 84 ? 0.731 -4.619 -3.058 1.00 98.44 84 PHE A CA 1
ATOM 674 C C . PHE A 1 84 ? -0.753 -4.248 -2.963 1.00 98.44 84 PHE A C 1
ATOM 676 O O . PHE A 1 84 ? -1.395 -4.614 -1.978 1.00 98.44 84 PHE A O 1
ATOM 683 N N . VAL A 1 85 ? -1.311 -3.545 -3.953 1.00 98.56 85 VAL A N 1
ATOM 684 C CA . VAL A 1 85 ? -2.658 -2.958 -3.862 1.00 98.56 85 VAL A CA 1
ATOM 685 C C . VAL A 1 85 ? -3.753 -4.019 -3.815 1.00 98.56 85 VAL A C 1
ATOM 687 O O . VAL A 1 85 ? -4.606 -3.943 -2.927 1.00 98.56 85 VAL A O 1
ATOM 690 N N . GLU A 1 86 ? -3.715 -5.033 -4.682 1.00 97.94 86 GLU A N 1
ATOM 691 C CA . GLU A 1 86 ? -4.714 -6.117 -4.681 1.00 97.94 86 GLU A CA 1
ATOM 692 C C . GLU A 1 86 ? -4.778 -6.861 -3.336 1.00 97.94 86 GLU A C 1
ATOM 694 O O . GLU A 1 86 ? -5.822 -7.395 -2.961 1.00 97.94 86 GLU A O 1
ATOM 699 N N . ASN A 1 87 ? -3.680 -6.854 -2.577 1.00 98.06 87 ASN A N 1
ATOM 700 C CA . ASN A 1 87 ? -3.541 -7.557 -1.305 1.00 98.06 87 ASN A CA 1
ATOM 701 C C . ASN A 1 87 ? -3.892 -6.691 -0.077 1.00 98.06 87 ASN A C 1
ATOM 703 O O . ASN A 1 87 ? -3.873 -7.183 1.060 1.00 98.06 87 ASN A O 1
ATOM 707 N N . LEU A 1 88 ? -4.224 -5.408 -0.258 1.00 98.12 88 LEU A N 1
ATOM 708 C CA . LEU A 1 88 ? -4.703 -4.543 0.824 1.00 98.12 88 LEU A CA 1
ATOM 709 C C . LEU A 1 88 ? -6.134 -4.903 1.240 1.00 98.12 88 LEU A C 1
ATOM 711 O O . LEU A 1 88 ? -6.919 -5.447 0.470 1.00 98.12 88 LEU A O 1
ATOM 715 N N . PHE A 1 89 ? -6.476 -4.585 2.488 1.00 97.75 89 PHE A N 1
ATOM 716 C CA . PHE A 1 89 ? -7.814 -4.735 3.077 1.00 97.75 89 PHE A CA 1
ATOM 717 C C . PHE A 1 89 ? -8.365 -6.167 3.149 1.00 97.75 89 PHE A C 1
ATOM 719 O O . PHE A 1 89 ? -9.494 -6.379 3.591 1.00 97.75 89 PHE A O 1
ATOM 726 N N . TRP A 1 90 ? -7.561 -7.168 2.794 1.00 93.19 90 TRP A N 1
ATOM 727 C CA . TRP A 1 90 ? -7.973 -8.562 2.823 1.00 93.19 90 TRP A CA 1
ATOM 728 C C . TRP A 1 90 ? -8.393 -9.009 4.230 1.00 93.19 90 TRP A C 1
ATOM 730 O O . TRP A 1 90 ? -7.608 -8.939 5.177 1.00 93.19 90 TRP A O 1
ATOM 740 N N . GLN A 1 91 ? -9.634 -9.497 4.347 1.00 92.44 91 GLN A N 1
ATOM 741 C CA . GLN A 1 91 ? -10.246 -9.969 5.599 1.00 92.44 91 GLN A CA 1
ATOM 742 C C . GLN A 1 91 ? -10.267 -8.929 6.734 1.00 92.44 91 GLN A C 1
ATOM 744 O O . GLN A 1 91 ? -10.260 -9.282 7.916 1.00 92.44 91 GLN A O 1
ATOM 749 N N . ILE A 1 92 ? -10.330 -7.641 6.392 1.00 95.81 92 ILE A N 1
ATOM 750 C CA . ILE A 1 92 ? -10.467 -6.553 7.361 1.00 95.81 92 ILE A CA 1
ATOM 751 C C . ILE A 1 92 ? -11.936 -6.146 7.463 1.00 95.81 92 ILE A C 1
ATOM 753 O O . ILE A 1 92 ? -12.612 -5.966 6.461 1.00 95.81 92 ILE A O 1
ATOM 757 N N . ALA A 1 93 ? -12.454 -5.994 8.684 1.00 96.12 93 ALA A N 1
ATOM 758 C CA . ALA A 1 93 ? -13.813 -5.489 8.875 1.00 96.12 93 ALA A CA 1
ATOM 759 C C . ALA A 1 93 ? -13.929 -4.040 8.367 1.00 96.12 93 ALA A C 1
ATOM 761 O O . ALA A 1 93 ? -13.062 -3.222 8.682 1.00 96.12 93 ALA A O 1
ATOM 762 N N . SER A 1 94 ? -15.033 -3.692 7.693 1.00 94.94 94 SER A N 1
ATOM 763 C CA . SER A 1 94 ? -15.191 -2.389 7.022 1.00 94.94 94 SER A CA 1
ATOM 764 C C . SER A 1 94 ? -14.976 -1.176 7.943 1.00 94.94 94 SER A C 1
ATOM 766 O O . SER A 1 94 ? -14.404 -0.162 7.553 1.00 94.94 94 SER A O 1
ATOM 768 N N . VAL A 1 95 ? -15.350 -1.288 9.223 1.00 96.25 95 VAL A N 1
ATOM 769 C CA . VAL A 1 95 ? -15.111 -0.232 10.228 1.00 96.25 95 VAL A CA 1
ATOM 770 C C . VAL A 1 95 ? -13.621 0.052 10.466 1.00 96.25 95 VAL A C 1
ATOM 772 O O . VAL A 1 95 ? -13.253 1.187 10.763 1.00 96.25 95 VAL A O 1
ATOM 775 N N . LYS A 1 96 ? -12.759 -0.960 10.319 1.00 96.56 96 LYS A N 1
ATOM 776 C CA . LYS A 1 96 ? -11.311 -0.845 10.534 1.00 96.56 96 LYS A CA 1
ATOM 777 C C . LYS A 1 96 ? -10.574 -0.374 9.283 1.00 96.56 96 LYS A C 1
ATOM 779 O O . LYS A 1 96 ? -9.587 0.346 9.410 1.00 96.56 96 LYS A O 1
ATOM 784 N N . CYS A 1 97 ? -11.046 -0.736 8.087 1.00 96.06 97 CYS A N 1
ATOM 785 C CA . CYS A 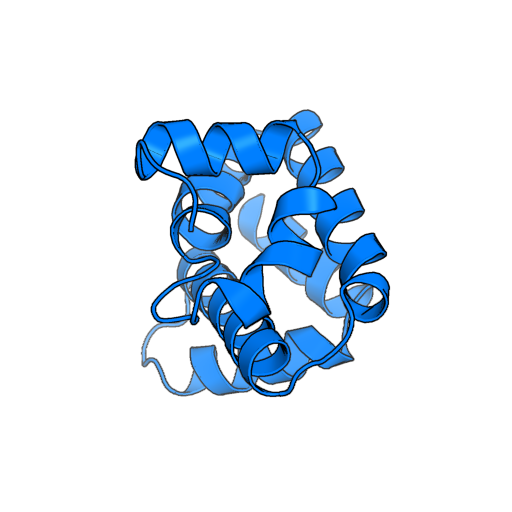1 97 ? -10.438 -0.260 6.843 1.00 96.06 97 CYS A CA 1
ATOM 786 C C . CYS A 1 97 ? -10.897 1.158 6.463 1.00 96.06 97 CYS A C 1
ATOM 788 O O . CYS A 1 97 ? -10.119 1.880 5.844 1.00 96.06 97 CYS A O 1
ATOM 790 N N . ALA A 1 98 ? -12.091 1.609 6.870 1.00 97.19 98 ALA A N 1
ATOM 791 C CA . ALA A 1 98 ? -12.653 2.904 6.466 1.00 97.19 98 ALA A CA 1
ATOM 792 C C . ALA A 1 98 ? -11.711 4.123 6.649 1.00 97.19 98 ALA A C 1
ATOM 794 O O . ALA A 1 98 ? -11.623 4.950 5.731 1.00 97.19 98 ALA A O 1
ATOM 795 N N . PRO A 1 99 ? -10.950 4.262 7.759 1.00 97.25 99 PRO A N 1
ATOM 796 C CA . PRO A 1 99 ? -9.986 5.356 7.909 1.00 97.25 99 PRO A CA 1
ATOM 797 C C . PRO A 1 99 ? -8.833 5.299 6.899 1.00 97.25 99 PRO A C 1
ATOM 799 O O . PRO A 1 99 ? -8.340 6.339 6.471 1.00 97.25 99 PRO A O 1
ATOM 802 N N . TYR A 1 100 ? -8.404 4.096 6.514 1.00 98.38 100 TYR A N 1
ATOM 803 C CA . TYR A 1 100 ? -7.376 3.908 5.491 1.00 98.38 100 TYR A CA 1
ATOM 804 C C . TYR A 1 100 ? -7.959 4.141 4.102 1.00 98.38 100 TYR A C 1
ATOM 806 O O . TYR A 1 100 ? -7.389 4.908 3.336 1.00 98.38 100 TYR A O 1
ATOM 814 N N . TRP A 1 101 ? -9.114 3.546 3.798 1.00 98.31 101 TRP A N 1
ATOM 815 C CA . TRP A 1 101 ? -9.778 3.661 2.501 1.00 98.31 101 TRP A CA 1
ATOM 816 C C . TRP A 1 101 ? -10.056 5.116 2.113 1.00 98.31 101 TRP A C 1
ATOM 818 O O . TRP A 1 101 ? -9.712 5.563 1.019 1.00 98.31 101 TRP A O 1
ATOM 828 N N . SER A 1 102 ? -10.612 5.892 3.047 1.00 97.75 102 SER A N 1
ATOM 829 C CA . SER A 1 102 ? -10.913 7.309 2.821 1.00 97.75 102 SER A CA 1
ATOM 830 C C . SER A 1 102 ? -9.663 8.157 2.560 1.00 97.75 102 SER A C 1
ATOM 832 O O . SER A 1 102 ? -9.722 9.086 1.748 1.00 97.75 102 SER A O 1
ATOM 834 N N . ALA A 1 103 ? -8.537 7.826 3.197 1.00 98.00 103 ALA A N 1
ATOM 835 C CA . ALA A 1 103 ? -7.294 8.591 3.133 1.00 98.00 103 ALA A CA 1
ATOM 836 C C . ALA A 1 103 ? -6.270 8.066 2.108 1.00 98.00 103 ALA A C 1
ATOM 838 O O . ALA A 1 103 ? -5.260 8.734 1.874 1.00 98.00 103 ALA A O 1
ATOM 839 N N . LEU A 1 104 ? -6.522 6.903 1.497 1.00 98.06 104 LEU A N 1
ATOM 840 C CA . LEU A 1 104 ? -5.645 6.274 0.511 1.00 98.06 104 LEU A CA 1
ATOM 841 C C . LEU A 1 104 ? -5.467 7.184 -0.719 1.00 98.06 104 LEU A C 1
ATOM 843 O O . LEU A 1 104 ? -6.464 7.769 -1.171 1.00 98.06 104 LEU A O 1
ATOM 847 N N . PRO A 1 105 ? -4.257 7.288 -1.304 1.00 98.56 105 PRO A N 1
ATOM 848 C CA . PRO A 1 105 ? -4.046 8.034 -2.539 1.00 98.56 105 PRO A CA 1
ATOM 849 C C . PRO A 1 105 ? -5.052 7.622 -3.627 1.00 98.56 105 PRO A C 1
ATOM 851 O O . PRO A 1 105 ? -5.266 6.421 -3.827 1.00 98.56 105 PRO A O 1
ATOM 854 N N . PRO A 1 106 ? -5.695 8.578 -4.331 1.00 98.38 106 PRO A N 1
ATOM 855 C CA . PRO A 1 106 ? -6.779 8.273 -5.266 1.00 98.38 106 PRO A CA 1
ATOM 856 C C . PRO A 1 106 ? -6.411 7.259 -6.351 1.00 98.38 106 PRO A C 1
ATOM 858 O O . PRO A 1 106 ? -7.254 6.467 -6.754 1.00 98.38 106 PRO A O 1
ATOM 861 N N . ARG A 1 107 ? -5.155 7.248 -6.804 1.00 98.31 107 ARG A N 1
ATOM 862 C CA . ARG A 1 107 ? -4.686 6.309 -7.826 1.00 98.31 107 ARG A CA 1
ATOM 863 C C . ARG A 1 107 ? -4.580 4.886 -7.295 1.00 98.31 107 ARG A C 1
ATOM 865 O O . ARG A 1 107 ? -5.120 3.987 -7.918 1.00 98.31 107 ARG A O 1
ATOM 872 N N . LEU A 1 108 ? -3.962 4.691 -6.128 1.00 98.62 108 LEU A N 1
ATOM 873 C CA . LEU A 1 108 ? -3.903 3.374 -5.482 1.00 98.62 108 LEU A CA 1
ATOM 874 C C . LEU A 1 108 ? -5.310 2.854 -5.155 1.00 98.62 108 LEU A C 1
ATOM 876 O O . LEU A 1 108 ? -5.587 1.667 -5.276 1.00 98.62 108 LEU A O 1
ATOM 880 N N . ARG A 1 109 ? -6.227 3.758 -4.797 1.00 98.38 109 ARG A N 1
ATOM 881 C CA . ARG A 1 109 ? -7.646 3.432 -4.624 1.00 98.38 109 ARG A CA 1
ATOM 882 C C . ARG A 1 109 ? -8.302 2.980 -5.928 1.00 98.38 109 ARG A C 1
ATOM 884 O O . ARG A 1 109 ? -9.075 2.032 -5.913 1.00 98.38 109 ARG A O 1
ATOM 891 N N . GLN A 1 110 ? -7.994 3.644 -7.040 1.00 98.50 110 GLN A N 1
ATOM 892 C CA . GLN A 1 110 ? -8.507 3.258 -8.350 1.00 98.50 110 GLN A CA 1
ATOM 893 C C . GLN A 1 110 ? -7.992 1.877 -8.767 1.00 98.50 110 GLN A C 1
ATOM 895 O O . GLN A 1 110 ? -8.805 1.060 -9.174 1.00 98.50 110 GLN A O 1
ATOM 900 N N . LEU A 1 111 ? -6.700 1.587 -8.574 1.00 98.56 111 LEU A N 1
ATOM 901 C CA . LEU A 1 111 ? -6.120 0.256 -8.812 1.00 98.56 111 LEU A CA 1
ATOM 902 C C . LEU A 1 111 ? -6.872 -0.832 -8.030 1.00 98.56 111 LEU A C 1
ATOM 904 O O . LEU A 1 111 ? -7.320 -1.826 -8.596 1.00 98.56 111 LEU A O 1
ATOM 908 N N . TYR A 1 112 ? -7.137 -0.579 -6.744 1.00 98.56 112 TYR A N 1
ATOM 909 C CA . TYR A 1 112 ? -7.938 -1.483 -5.919 1.00 98.56 112 TYR A CA 1
ATOM 910 C C . TYR A 1 112 ? -9.331 -1.732 -6.518 1.00 98.56 112 TYR A C 1
ATOM 912 O O . TYR A 1 112 ? -9.762 -2.877 -6.622 1.00 98.56 112 TYR A O 1
ATOM 920 N N . LEU A 1 113 ? -10.038 -0.675 -6.934 1.00 98.25 113 LEU A N 1
ATOM 921 C CA . LEU A 1 113 ? -11.370 -0.788 -7.540 1.00 98.25 113 LEU A CA 1
ATOM 922 C C . LEU A 1 113 ? -11.345 -1.470 -8.909 1.00 98.25 113 LEU A C 1
ATOM 924 O O . LEU A 1 113 ? -12.291 -2.180 -9.255 1.00 98.25 113 LEU A O 1
ATOM 928 N N . ASP A 1 114 ? -10.288 -1.268 -9.687 1.00 98.19 114 ASP A N 1
ATOM 929 C CA . ASP A 1 114 ? -10.127 -1.884 -10.999 1.00 98.19 114 ASP A CA 1
ATOM 930 C C . ASP A 1 114 ? -9.972 -3.403 -10.882 1.00 98.19 114 ASP A C 1
ATOM 932 O O . ASP A 1 114 ? -10.483 -4.129 -11.739 1.00 98.19 114 ASP A O 1
ATOM 936 N N . PHE A 1 115 ? -9.381 -3.893 -9.793 1.00 97.62 115 PHE A N 1
ATOM 937 C CA . PHE A 1 115 ? -9.316 -5.319 -9.497 1.00 97.62 115 PHE A CA 1
ATOM 938 C C . PHE A 1 115 ? -10.564 -5.838 -8.759 1.00 97.62 115 PHE A C 1
ATOM 940 O O . PHE A 1 115 ? -11.274 -6.709 -9.268 1.00 97.62 115 PHE A O 1
ATOM 947 N N . HIS A 1 116 ? -10.873 -5.285 -7.580 1.00 96.44 116 HIS A N 1
ATOM 948 C CA . HIS A 1 116 ? -11.890 -5.816 -6.655 1.00 96.44 116 HIS A CA 1
ATOM 949 C C . HIS A 1 116 ? -13.328 -5.437 -7.016 1.00 96.44 116 HIS A C 1
ATOM 951 O O . HIS A 1 116 ? -14.265 -6.111 -6.592 1.00 96.44 116 HIS A O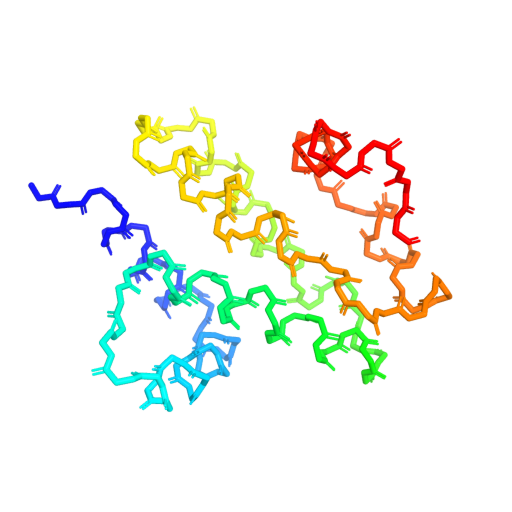 1
ATOM 957 N N . ARG A 1 117 ? -13.528 -4.381 -7.817 1.00 97.12 117 ARG A N 1
ATOM 958 C CA . ARG A 1 117 ? -14.840 -3.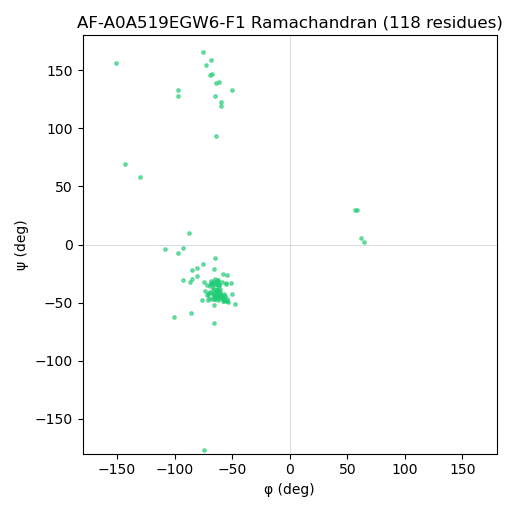862 -8.272 1.00 97.12 117 ARG A CA 1
ATOM 959 C C . ARG A 1 117 ? -15.763 -3.308 -7.183 1.00 97.12 117 ARG A C 1
ATOM 961 O O . ARG A 1 117 ? -16.875 -2.888 -7.499 1.00 97.12 117 ARG A O 1
ATOM 968 N N . LEU A 1 118 ? -15.324 -3.291 -5.930 1.00 94.75 118 LEU A N 1
ATOM 969 C CA . LEU A 1 118 ? -16.089 -2.832 -4.773 1.00 94.75 118 LEU A CA 1
ATOM 970 C C . LEU A 1 118 ? -15.163 -2.276 -3.690 1.00 94.75 118 LEU A C 1
ATOM 972 O O . LEU A 1 118 ? -13.990 -2.631 -3.644 1.00 94.75 118 LEU A O 1
ATOM 976 N N . ASP A 1 119 ? -15.709 -1.408 -2.841 1.00 94.75 119 ASP A N 1
ATOM 977 C CA . ASP A 1 119 ? -15.024 -0.869 -1.664 1.00 94.75 119 ASP A CA 1
ATOM 978 C C . ASP A 1 119 ? -14.783 -1.976 -0.610 1.00 94.75 119 ASP A C 1
ATOM 980 O O . ASP A 1 119 ? -15.627 -2.868 -0.479 1.00 94.75 119 ASP A O 1
ATOM 984 N N . PRO A 1 120 ? -13.672 -1.916 0.151 1.00 92.81 120 PRO A N 1
ATOM 985 C CA . PRO A 1 120 ? -13.290 -2.930 1.140 1.00 92.81 120 PRO A CA 1
ATOM 986 C C . PRO A 1 120 ? -14.209 -3.046 2.373 1.00 92.81 120 PRO A C 1
ATOM 988 O O . PRO A 1 120 ? -14.857 -2.054 2.781 1.00 92.81 120 PRO A O 1
#

Sequence (120 aa):
MDSTYLLNQRVRALFPQISASADRCNNAKWEGTNSLWFECLAQAINADMVRDVPYSTHRRLFEFMDEAYVEGDEDVRDCIDSSFVENLFWQIASVKCAPYWSALPPRLRQLYLDFHRLDP

Solvent-accessible surface area (backbone atoms only — not comparable to full-atom values): 6485 Å² total; per-residue (Å²): 128,64,60,44,54,53,50,49,52,50,47,40,71,76,40,49,73,60,38,56,48,8,48,59,52,21,71,73,41,97,76,67,44,61,47,54,32,34,30,22,38,21,45,39,51,37,56,35,31,76,69,69,53,59,50,79,81,47,44,68,57,52,53,50,50,52,52,45,44,71,74,37,57,69,66,32,32,51,37,45,42,65,20,23,40,65,41,43,55,65,95,47,58,49,83,51,42,45,67,42,64,76,67,45,56,69,65,58,49,45,52,31,36,73,71,68,71,54,85,104

Mean predicted aligned error: 2.9 Å

Radius of gyration: 13.25 Å; Cα contacts (8 Å, |Δi|>4): 128; chains: 1; bounding box: 35×29×32 Å